Protein AF-A0A434TC39-F1 (afdb_monomer_lite)

Foldseek 3Di:
DCPVVVCVVVVVVVVVVDFPDQDQDPVRHRRQTPVNVVVVVVVVVVVVVVVCVVPVPCVVVVVVVVVVVVVVVVVVVVVVVVVVVVVVVVVVPDDDDDDDDDDDD

Secondary structure (DSSP, 8-state):
-HHHHHHHHHHHHHHHHS----PPPTT---PPPHHHHHHHHHHHHHHHHHHHHH-HHHHHHHHHHHHHHHHHHHHHHHHHHHHHHHHHHHHHSS-----------

pLDDT: mean 78.69, std 17.93, range [34.53, 96.44]

Radius of gyration: 20.84 Å; chains: 1; bounding box: 49×56×30 Å

Sequence (105 aa):
MGFLIRMAFWFSLVLLALPLSVGPDEDGREAVGPIQALFAAREAVGDIAGICERKPDVCETGKSAMHTITVRAKETAKIAAAMLDDQQSEKTAAPAAKVAETSGE

Structure (mmCIF, N/CA/C/O backbone):
data_AF-A0A434TC39-F1
#
_entry.id   AF-A0A434TC39-F1
#
loop_
_atom_site.group_PDB
_atom_site.id
_atom_site.type_symbol
_atom_site.label_atom_id
_atom_site.label_alt_id
_atom_site.label_comp_id
_atom_site.label_asym_id
_atom_site.label_entity_id
_atom_site.label_seq_id
_atom_site.pdbx_PDB_ins_code
_atom_site.Cartn_x
_atom_site.Cartn_y
_atom_site.Cartn_z
_atom_site.occupancy
_atom_site.B_iso_or_equiv
_atom_site.auth_seq_id
_atom_site.auth_comp_id
_atom_site.auth_asym_id
_atom_site.auth_atom_id
_atom_site.pdbx_PDB_model_num
ATOM 1 N N . MET A 1 1 ? -13.571 24.593 -4.499 1.00 64.06 1 MET A N 1
ATOM 2 C CA . MET A 1 1 ? -13.328 23.178 -4.130 1.00 64.06 1 MET A CA 1
ATOM 3 C C . MET A 1 1 ? -12.758 22.297 -5.255 1.00 64.06 1 MET A C 1
ATOM 5 O O . MET A 1 1 ? -12.045 21.361 -4.940 1.00 64.06 1 MET A O 1
ATOM 9 N N . GLY A 1 2 ? -12.998 22.557 -6.551 1.00 79.25 2 GLY A N 1
ATOM 10 C CA . GLY A 1 2 ? -12.545 21.653 -7.635 1.00 79.25 2 GLY A CA 1
ATOM 11 C C . GLY A 1 2 ? -11.059 21.716 -8.037 1.00 79.25 2 GLY A C 1
ATOM 12 O O . GLY A 1 2 ? -10.608 20.882 -8.817 1.00 79.25 2 GLY A O 1
ATOM 13 N N . PHE A 1 3 ? -10.290 22.687 -7.531 1.00 87.88 3 PHE A N 1
ATOM 14 C CA . PHE A 1 3 ? -8.874 22.860 -7.888 1.00 87.88 3 PHE A CA 1
ATOM 15 C C . PHE A 1 3 ? -7.986 21.742 -7.326 1.00 87.88 3 PHE A C 1
ATOM 17 O O . PHE A 1 3 ? -7.154 21.203 -8.049 1.00 87.88 3 PHE A O 1
ATOM 24 N N . LEU A 1 4 ? -8.224 21.337 -6.073 1.00 90.06 4 LEU A N 1
ATOM 25 C CA . LEU A 1 4 ? -7.457 20.275 -5.412 1.00 90.06 4 LEU A CA 1
ATOM 26 C C . LEU A 1 4 ? -7.637 18.924 -6.105 1.00 90.06 4 LEU A C 1
ATOM 28 O O . LEU A 1 4 ? -6.657 18.229 -6.337 1.00 90.06 4 LEU A O 1
ATOM 32 N N . ILE A 1 5 ? -8.865 18.588 -6.513 1.00 92.44 5 ILE A N 1
ATOM 33 C CA . ILE A 1 5 ? -9.130 17.352 -7.263 1.00 92.44 5 ILE A CA 1
ATOM 34 C C . ILE A 1 5 ? -8.416 17.380 -8.615 1.00 92.44 5 ILE A C 1
ATOM 36 O O . ILE A 1 5 ? -7.830 16.378 -9.015 1.00 92.44 5 ILE A O 1
ATOM 40 N N . ARG A 1 6 ? -8.406 18.532 -9.300 1.00 89.69 6 ARG A N 1
ATOM 41 C CA . ARG A 1 6 ? -7.686 18.669 -10.569 1.00 89.69 6 ARG A CA 1
ATOM 42 C C . ARG A 1 6 ? -6.183 18.458 -10.365 1.00 89.69 6 ARG A C 1
ATOM 44 O O . ARG A 1 6 ? -5.593 17.677 -11.098 1.00 89.69 6 ARG A O 1
ATOM 51 N N . MET A 1 7 ? -5.583 19.099 -9.361 1.00 94.81 7 MET A N 1
ATOM 52 C CA . MET A 1 7 ? -4.150 18.972 -9.076 1.00 94.81 7 MET A CA 1
ATOM 53 C C . MET A 1 7 ? -3.761 17.567 -8.622 1.00 94.81 7 MET A C 1
ATOM 55 O O . MET A 1 7 ? -2.793 17.029 -9.141 1.00 94.81 7 MET A O 1
ATOM 59 N N . ALA A 1 8 ? -4.536 16.938 -7.737 1.00 92.56 8 ALA A N 1
ATOM 60 C CA . ALA A 1 8 ? -4.296 15.558 -7.318 1.00 92.56 8 ALA A CA 1
ATOM 61 C C . ALA A 1 8 ? -4.379 14.581 -8.502 1.00 92.56 8 ALA A C 1
ATOM 63 O O . ALA A 1 8 ? -3.530 13.704 -8.640 1.00 92.56 8 ALA A O 1
ATOM 64 N N . PHE A 1 9 ? -5.357 14.771 -9.395 1.00 93.31 9 PHE A N 1
ATOM 65 C CA . PHE A 1 9 ? -5.491 13.979 -10.616 1.00 93.31 9 PHE A CA 1
ATOM 66 C C . PHE A 1 9 ? -4.283 14.150 -11.548 1.00 93.31 9 PHE A C 1
ATOM 68 O O . PHE A 1 9 ? -3.667 13.162 -11.944 1.00 93.31 9 PHE A O 1
ATOM 75 N N . TRP A 1 10 ? -3.909 15.394 -11.865 1.00 95.44 10 TRP A N 1
ATOM 76 C CA . TRP A 1 10 ? -2.766 15.677 -12.737 1.00 95.44 10 TRP A CA 1
ATOM 77 C C . TRP A 1 10 ? -1.446 15.198 -12.130 1.00 95.44 10 TRP A C 1
ATOM 79 O O . TRP A 1 10 ? -0.630 14.618 -12.837 1.00 95.44 10 TRP A O 1
ATOM 89 N N . PHE A 1 11 ? -1.257 15.380 -10.825 1.00 92.25 11 PHE A N 1
ATOM 90 C CA . PHE A 1 11 ? -0.068 14.923 -10.114 1.00 92.25 11 PHE A CA 1
ATOM 91 C C . PHE A 1 11 ? 0.033 13.397 -10.104 1.00 92.25 11 PHE A C 1
ATOM 93 O O . PHE A 1 11 ? 1.092 12.860 -10.404 1.00 92.25 11 PHE A O 1
ATOM 100 N N . SER A 1 12 ? -1.072 12.687 -9.857 1.00 86.56 12 SER A N 1
ATOM 101 C CA . SER A 1 12 ? -1.115 11.224 -9.957 1.00 86.56 12 SER A CA 1
ATOM 102 C C . SER A 1 12 ? -0.780 10.733 -11.365 1.00 86.56 12 SER A C 1
ATOM 104 O O . SER A 1 12 ? -0.085 9.732 -11.501 1.00 86.56 12 SER A O 1
ATOM 106 N N . LEU A 1 13 ? -1.267 11.416 -12.406 1.00 87.12 13 LEU A N 1
ATOM 107 C CA . LEU A 1 13 ? -0.992 11.056 -13.798 1.00 87.12 13 LEU A CA 1
ATOM 108 C C . LEU A 1 13 ? 0.490 11.271 -14.132 1.00 87.12 13 LEU A C 1
ATOM 110 O O . LEU A 1 13 ? 1.119 10.404 -14.729 1.00 87.12 13 LEU A O 1
ATOM 114 N N . VAL A 1 14 ? 1.065 12.386 -13.675 1.00 88.19 14 VAL A N 1
ATOM 115 C CA . VAL A 1 14 ? 2.495 12.688 -13.813 1.00 88.19 14 VAL A CA 1
ATOM 116 C C . VAL A 1 14 ? 3.359 11.685 -13.048 1.00 88.19 14 VAL A C 1
ATOM 118 O O . VAL A 1 14 ? 4.309 11.174 -13.624 1.00 88.19 14 VAL A O 1
ATOM 121 N N . LEU A 1 15 ? 3.021 11.343 -11.802 1.00 79.62 15 LEU A N 1
ATOM 122 C CA . LEU A 1 15 ? 3.733 10.323 -11.021 1.00 79.62 15 LEU A CA 1
ATOM 123 C C . LEU A 1 15 ? 3.691 8.940 -11.676 1.00 79.62 15 LEU A C 1
ATOM 125 O O . LEU A 1 15 ? 4.653 8.189 -11.572 1.00 79.62 15 LEU A O 1
ATOM 129 N N . LEU A 1 16 ? 2.588 8.608 -12.348 1.00 73.31 16 LEU A N 1
ATOM 130 C CA . LEU A 1 16 ? 2.438 7.349 -13.073 1.00 73.31 16 LEU A CA 1
ATOM 131 C C . LEU A 1 16 ? 3.217 7.350 -14.398 1.00 73.31 16 LEU A C 1
ATOM 133 O O . LEU A 1 16 ? 3.649 6.297 -14.858 1.00 73.31 16 LEU A O 1
ATOM 137 N N . ALA A 1 17 ? 3.404 8.528 -15.000 1.00 75.19 17 ALA A N 1
ATOM 138 C CA . ALA A 1 17 ? 4.199 8.722 -16.208 1.00 75.19 17 ALA A CA 1
ATOM 139 C C . ALA A 1 17 ? 5.704 8.872 -15.929 1.00 75.19 17 ALA A C 1
ATOM 141 O O . ALA A 1 17 ? 6.512 8.570 -16.805 1.00 75.19 17 ALA A O 1
ATOM 142 N N . LEU A 1 18 ? 6.089 9.343 -14.738 1.00 76.00 18 LEU A N 1
ATOM 143 C CA . LEU A 1 18 ? 7.478 9.427 -14.300 1.00 76.00 18 LEU A CA 1
ATOM 144 C C . LEU A 1 18 ? 8.020 8.006 -14.113 1.00 76.00 18 LEU A C 1
ATOM 146 O O . LEU A 1 18 ? 7.548 7.284 -13.231 1.00 76.00 18 LEU A O 1
ATOM 150 N N . PRO A 1 19 ? 9.026 7.586 -14.898 1.00 59.41 19 PRO A N 1
ATOM 151 C CA . PRO A 1 19 ? 9.754 6.375 -14.585 1.00 59.41 19 PRO A CA 1
ATOM 152 C C . PRO A 1 19 ? 10.526 6.651 -13.295 1.00 59.41 19 PRO A C 1
ATOM 154 O O . PRO A 1 19 ? 11.558 7.320 -13.307 1.00 59.41 19 PRO A O 1
ATOM 157 N N . LEU A 1 20 ? 10.001 6.178 -12.163 1.00 63.38 20 LEU A N 1
ATOM 158 C CA . LEU A 1 20 ? 10.782 6.056 -10.938 1.00 63.38 20 LEU A CA 1
ATOM 159 C C . LEU A 1 20 ? 11.939 5.125 -11.297 1.00 63.38 20 LEU A C 1
ATOM 161 O O . LEU A 1 20 ? 11.725 3.941 -11.555 1.00 63.38 20 LEU A O 1
ATOM 165 N N . SER A 1 21 ? 13.126 5.697 -11.470 1.00 52.62 21 SER A N 1
ATOM 166 C CA . SER A 1 21 ? 14.309 5.004 -11.959 1.00 52.62 21 SER A CA 1
ATOM 167 C C . SER A 1 21 ? 14.617 3.813 -11.058 1.00 52.62 21 SER A C 1
ATOM 169 O O . SER A 1 21 ? 15.103 3.982 -9.943 1.00 52.62 21 SER A O 1
ATOM 171 N N . VAL A 1 22 ? 14.336 2.616 -11.560 1.00 57.31 22 VAL A N 1
ATOM 172 C CA . VAL A 1 22 ? 14.785 1.343 -11.000 1.00 57.31 22 VAL A CA 1
ATOM 173 C C . VAL A 1 22 ? 16.144 1.023 -11.620 1.00 57.31 22 VAL A C 1
ATOM 175 O O . VAL A 1 22 ? 16.265 0.238 -12.554 1.00 57.31 22 VAL A O 1
ATOM 178 N N . GLY A 1 23 ? 17.173 1.751 -11.184 1.00 56.09 23 GLY A N 1
ATOM 179 C CA . GLY A 1 23 ? 18.557 1.368 -11.469 1.00 56.09 23 GLY A CA 1
ATOM 180 C C . GLY A 1 23 ? 18.924 0.113 -10.671 1.00 56.09 23 GLY A C 1
ATOM 181 O O . GLY A 1 23 ? 18.262 -0.149 -9.668 1.00 56.09 23 GLY A O 1
ATOM 182 N N . PRO A 1 24 ? 19.929 -0.674 -11.094 1.00 56.22 24 PRO A N 1
ATOM 183 C CA . PRO A 1 24 ? 20.404 -1.798 -10.296 1.00 56.22 24 PRO A CA 1
ATOM 184 C C . PRO A 1 24 ? 20.730 -1.324 -8.876 1.00 56.22 24 PRO A C 1
ATOM 186 O O . PRO A 1 24 ? 21.352 -0.275 -8.703 1.00 56.22 24 PRO A O 1
ATOM 189 N N . ASP A 1 25 ? 20.278 -2.087 -7.880 1.00 60.22 25 ASP A N 1
ATOM 190 C CA . ASP A 1 25 ? 20.681 -1.878 -6.487 1.00 60.22 25 ASP A CA 1
ATOM 191 C C . ASP A 1 25 ? 22.213 -1.985 -6.381 1.00 60.22 25 ASP A C 1
ATOM 193 O O . ASP A 1 25 ? 22.846 -2.606 -7.238 1.00 60.22 25 ASP A O 1
ATOM 197 N N . GLU A 1 26 ? 22.813 -1.438 -5.321 1.00 59.31 26 GLU A N 1
ATOM 198 C CA . GLU A 1 26 ? 24.277 -1.427 -5.097 1.00 59.31 26 GLU A CA 1
ATOM 199 C C . GLU A 1 26 ? 24.921 -2.833 -5.194 1.00 59.31 26 GLU A C 1
ATOM 201 O O . GLU A 1 26 ? 26.104 -2.974 -5.494 1.00 59.31 26 GLU A O 1
ATOM 206 N N . ASP A 1 27 ? 24.112 -3.886 -5.030 1.00 68.00 27 ASP A N 1
ATOM 207 C CA . ASP A 1 27 ? 24.477 -5.301 -5.159 1.00 68.00 27 ASP A CA 1
ATOM 208 C C . ASP A 1 27 ? 24.360 -5.876 -6.596 1.00 68.00 27 ASP A C 1
ATOM 210 O O . ASP A 1 27 ? 24.458 -7.090 -6.791 1.00 68.00 27 ASP A O 1
ATOM 214 N N . GLY A 1 28 ? 24.080 -5.055 -7.614 1.00 61.41 28 GLY A N 1
ATOM 215 C CA . GLY A 1 28 ? 23.901 -5.495 -9.006 1.00 61.41 28 GLY A CA 1
ATOM 216 C C . GLY A 1 28 ? 22.622 -6.304 -9.258 1.00 61.41 28 GLY A C 1
ATOM 217 O O . GLY A 1 28 ? 22.516 -7.000 -10.270 1.00 61.41 28 GLY A O 1
ATOM 218 N N . ARG A 1 29 ? 21.648 -6.242 -8.342 1.00 67.69 29 ARG A N 1
ATOM 219 C CA . ARG A 1 29 ? 20.342 -6.894 -8.505 1.00 67.69 29 ARG A CA 1
ATOM 220 C C . ARG A 1 29 ? 19.461 -6.059 -9.424 1.00 67.69 29 ARG A C 1
ATOM 222 O O . ARG A 1 29 ? 19.347 -4.848 -9.249 1.00 67.69 29 ARG A O 1
ATOM 229 N N . GLU A 1 30 ? 18.823 -6.722 -10.382 1.00 65.31 30 GLU A N 1
ATOM 230 C CA . GLU A 1 30 ? 17.869 -6.097 -11.296 1.00 65.31 30 GLU A CA 1
ATOM 231 C C . GLU A 1 30 ? 16.700 -5.529 -10.482 1.00 65.31 30 GLU A C 1
ATOM 233 O O . GLU A 1 30 ? 15.919 -6.270 -9.878 1.00 65.31 30 GLU A O 1
ATOM 238 N N . ALA A 1 31 ? 16.627 -4.203 -10.392 1.00 65.12 31 ALA A N 1
ATOM 239 C CA . ALA A 1 31 ? 15.581 -3.546 -9.634 1.00 65.12 31 ALA A CA 1
ATOM 240 C C . ALA A 1 31 ? 14.232 -3.754 -10.330 1.00 65.12 31 ALA A C 1
ATOM 242 O O . ALA A 1 31 ? 14.073 -3.539 -11.534 1.00 65.12 31 ALA A O 1
ATOM 243 N N . VAL A 1 32 ? 13.242 -4.204 -9.560 1.00 68.19 32 VAL A N 1
ATOM 244 C CA . VAL A 1 32 ? 11.917 -4.534 -10.088 1.00 68.19 32 VAL A CA 1
ATOM 245 C C . VAL A 1 32 ? 11.197 -3.241 -10.458 1.00 68.19 32 VAL A C 1
ATOM 247 O O . VAL A 1 32 ? 10.918 -2.416 -9.589 1.00 68.19 32 VAL A O 1
ATOM 250 N N . GLY A 1 33 ? 10.870 -3.068 -11.742 1.00 76.44 33 GLY A N 1
ATOM 251 C CA . GLY A 1 33 ? 10.143 -1.892 -12.224 1.00 76.44 33 GLY A CA 1
ATOM 252 C C . GLY A 1 33 ? 8.826 -1.671 -11.470 1.00 76.44 33 GLY A C 1
ATOM 253 O O . GLY A 1 33 ? 8.148 -2.647 -11.147 1.00 76.44 33 GLY A O 1
ATOM 254 N N . PRO A 1 34 ? 8.392 -0.418 -11.232 1.00 73.75 34 PRO A N 1
ATOM 255 C CA . PRO A 1 34 ? 7.192 -0.125 -10.438 1.00 73.75 34 PRO A CA 1
ATOM 256 C C . PRO A 1 34 ? 5.925 -0.785 -11.005 1.00 73.75 34 PRO A C 1
ATOM 258 O O . PRO A 1 34 ? 5.079 -1.276 -10.259 1.00 73.75 34 PRO A O 1
ATOM 261 N N . ILE A 1 35 ? 5.816 -0.862 -12.334 1.00 79.75 35 ILE A N 1
ATOM 262 C CA . ILE A 1 35 ? 4.713 -1.548 -13.017 1.00 79.75 35 ILE A CA 1
ATOM 263 C C . ILE A 1 35 ? 4.791 -3.065 -12.808 1.00 79.75 35 ILE A C 1
ATOM 265 O O . ILE A 1 35 ? 3.780 -3.700 -12.513 1.00 79.75 35 ILE A O 1
ATOM 269 N N . GLN A 1 36 ? 5.987 -3.646 -12.905 1.00 81.31 36 GLN A N 1
ATOM 270 C CA . GLN A 1 36 ? 6.198 -5.078 -12.705 1.00 81.31 36 GLN A CA 1
ATOM 271 C C . GLN A 1 36 ? 5.947 -5.490 -11.251 1.00 81.31 36 GLN A C 1
ATOM 273 O O . GLN A 1 36 ? 5.276 -6.489 -11.008 1.00 81.31 36 GLN A O 1
ATOM 278 N N . ALA A 1 37 ? 6.391 -4.680 -10.290 1.00 84.38 37 ALA A N 1
ATOM 279 C CA . ALA A 1 37 ? 6.101 -4.865 -8.874 1.00 84.38 37 ALA A CA 1
ATOM 280 C C . ALA A 1 37 ? 4.591 -4.811 -8.591 1.00 84.38 37 ALA A C 1
ATOM 282 O O . ALA A 1 37 ? 4.074 -5.641 -7.846 1.00 84.38 37 ALA A O 1
ATOM 283 N N . LEU A 1 38 ? 3.861 -3.882 -9.222 1.00 85.56 38 LEU A N 1
ATOM 284 C CA . LEU A 1 38 ? 2.408 -3.799 -9.080 1.00 85.56 38 LEU A CA 1
ATOM 285 C C . LEU A 1 38 ? 1.705 -5.051 -9.622 1.00 85.56 38 LEU A C 1
ATOM 287 O O . LEU A 1 38 ? 0.805 -5.572 -8.961 1.00 85.56 38 LEU A O 1
ATOM 291 N N . PHE A 1 39 ? 2.102 -5.542 -10.799 1.00 87.75 39 PHE A N 1
ATOM 292 C CA . PHE A 1 39 ? 1.546 -6.775 -11.362 1.00 87.75 39 PHE A CA 1
ATOM 293 C C . PHE A 1 39 ? 1.867 -7.995 -10.494 1.00 87.75 39 PHE A C 1
ATOM 295 O O . PHE A 1 39 ? 0.949 -8.739 -10.157 1.00 87.75 39 PHE A O 1
ATOM 302 N N . ALA A 1 40 ? 3.115 -8.143 -10.044 1.00 88.25 40 ALA A N 1
ATOM 303 C CA . ALA A 1 40 ? 3.520 -9.229 -9.151 1.00 88.25 40 ALA A CA 1
ATOM 304 C C . ALA A 1 40 ? 2.750 -9.199 -7.818 1.00 88.25 40 ALA A C 1
ATOM 306 O O . ALA A 1 40 ? 2.284 -10.227 -7.334 1.00 88.25 40 ALA A O 1
ATOM 307 N N . ALA A 1 41 ? 2.544 -8.012 -7.239 1.00 87.81 41 ALA A N 1
ATOM 308 C CA . ALA A 1 41 ? 1.750 -7.864 -6.023 1.00 87.81 41 ALA A CA 1
ATOM 309 C C . ALA A 1 41 ? 0.275 -8.240 -6.245 1.00 87.81 41 ALA A C 1
ATOM 311 O O . ALA A 1 41 ? -0.329 -8.902 -5.403 1.00 87.81 41 ALA A O 1
ATOM 312 N N . ARG A 1 42 ? -0.320 -7.839 -7.378 1.00 87.50 42 ARG A N 1
ATOM 313 C CA . ARG A 1 42 ? -1.696 -8.220 -7.749 1.00 87.50 42 ARG A CA 1
ATOM 314 C C . ARG A 1 42 ? -1.836 -9.732 -7.899 1.00 87.50 42 ARG A C 1
ATOM 316 O O . ARG A 1 42 ? -2.827 -10.287 -7.432 1.00 87.50 42 ARG A O 1
ATOM 323 N N . GLU A 1 43 ? -0.856 -10.368 -8.526 1.00 89.88 43 GLU A N 1
ATOM 324 C CA . GLU A 1 43 ? -0.805 -11.817 -8.708 1.00 89.88 43 GLU A CA 1
ATOM 325 C C . GLU A 1 43 ? -0.711 -12.540 -7.359 1.00 89.88 43 GLU A C 1
ATOM 327 O O . GLU A 1 43 ? -1.548 -13.389 -7.060 1.00 89.88 43 GLU A O 1
ATOM 332 N N . ALA A 1 44 ? 0.182 -12.090 -6.472 1.00 91.12 44 ALA A N 1
ATOM 333 C CA . ALA A 1 44 ? 0.293 -12.620 -5.114 1.00 91.12 44 ALA A CA 1
ATOM 334 C C . ALA A 1 44 ? -1.012 -12.476 -4.305 1.00 91.12 44 ALA A C 1
ATOM 336 O O . ALA A 1 44 ? -1.391 -13.380 -3.561 1.00 91.12 44 ALA A O 1
ATOM 337 N N . VAL A 1 45 ? -1.741 -11.363 -4.453 1.00 89.31 45 VAL A N 1
ATOM 338 C CA . VAL A 1 45 ? -3.064 -11.195 -3.822 1.00 89.31 45 VAL A CA 1
ATOM 339 C C . VAL A 1 45 ? -4.083 -12.191 -4.386 1.00 89.31 45 VAL A C 1
ATOM 341 O O . VAL A 1 45 ? -4.898 -12.721 -3.628 1.00 89.31 45 VAL A O 1
ATOM 344 N N . GLY A 1 46 ? -4.026 -12.479 -5.688 1.00 87.94 46 GLY A N 1
ATOM 345 C CA . GLY A 1 46 ? -4.820 -13.541 -6.308 1.00 87.94 46 GLY A CA 1
ATOM 346 C C . GLY A 1 46 ? -4.542 -14.915 -5.688 1.00 87.94 46 GLY A C 1
ATOM 347 O O . GLY A 1 46 ? -5.482 -15.644 -5.367 1.00 87.94 46 GLY A O 1
ATOM 348 N N . ASP A 1 47 ? -3.276 -15.235 -5.418 1.00 89.00 47 ASP A N 1
ATOM 349 C CA . ASP A 1 47 ? -2.887 -16.500 -4.781 1.00 89.00 47 ASP A CA 1
ATOM 350 C C . ASP A 1 47 ? -3.393 -16.636 -3.343 1.00 89.00 47 ASP A C 1
ATOM 352 O O . ASP A 1 47 ? -3.787 -17.728 -2.920 1.00 89.00 47 ASP A O 1
ATOM 356 N N . ILE A 1 48 ? -3.451 -15.533 -2.591 1.00 88.75 48 ILE A N 1
ATOM 357 C CA . ILE A 1 48 ? -4.022 -15.529 -1.236 1.00 88.75 48 ILE A CA 1
ATOM 358 C C . ILE A 1 48 ? -5.487 -15.982 -1.264 1.00 88.75 48 ILE A C 1
ATOM 360 O O . ILE A 1 48 ? -5.903 -16.746 -0.390 1.00 88.75 48 ILE A O 1
ATOM 364 N N . ALA A 1 49 ? -6.259 -15.596 -2.286 1.00 86.50 49 ALA A N 1
ATOM 365 C CA . ALA A 1 49 ? -7.631 -16.082 -2.438 1.00 86.50 49 ALA A CA 1
ATOM 366 C C . ALA A 1 49 ? -7.672 -17.614 -2.606 1.00 86.50 49 ALA A C 1
ATOM 368 O O . ALA A 1 49 ? -8.477 -18.288 -1.965 1.00 86.50 49 ALA A O 1
ATOM 369 N N . GLY A 1 50 ? -6.737 -18.187 -3.370 1.00 90.62 50 GLY A N 1
ATOM 370 C CA . GLY A 1 50 ? -6.584 -19.640 -3.494 1.00 90.62 50 GLY A CA 1
ATOM 371 C C . GLY A 1 50 ? -6.131 -20.338 -2.201 1.00 90.62 50 GLY A C 1
ATOM 372 O O . GLY A 1 50 ? -6.450 -21.510 -1.984 1.00 90.62 50 GLY A O 1
ATOM 373 N N . ILE A 1 51 ? -5.402 -19.648 -1.316 1.00 89.25 51 ILE A N 1
ATOM 374 C CA . ILE A 1 51 ? -5.062 -20.152 0.026 1.00 89.25 51 ILE A CA 1
ATOM 375 C C . ILE A 1 51 ? -6.311 -20.220 0.906 1.00 89.25 51 ILE A C 1
ATOM 377 O O . ILE A 1 51 ? -6.475 -21.208 1.620 1.00 89.25 51 ILE A O 1
ATOM 381 N N . CYS A 1 52 ? -7.200 -19.229 0.828 1.00 91.00 52 CYS A N 1
ATOM 382 C 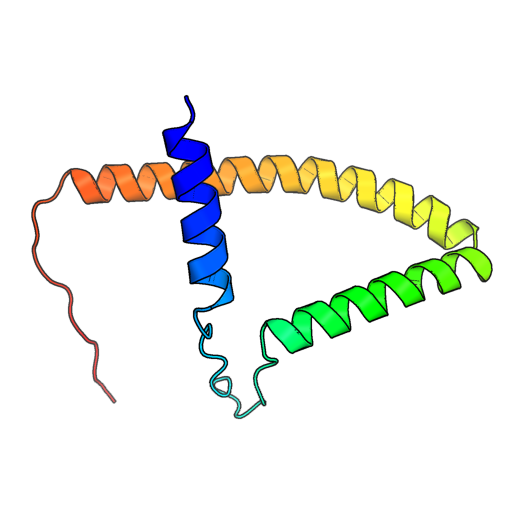CA . CYS A 1 52 ? -8.451 -19.227 1.587 1.00 91.00 52 CYS A CA 1
ATOM 383 C C . CYS A 1 52 ? -9.358 -20.410 1.224 1.00 91.00 52 CYS A C 1
ATOM 385 O O . CYS A 1 52 ? -9.928 -21.024 2.124 1.00 91.00 52 CYS A O 1
ATOM 387 N N . GLU A 1 53 ? -9.410 -20.791 -0.056 1.00 92.56 53 GLU A N 1
ATOM 388 C CA . GLU A 1 53 ? -10.148 -21.976 -0.514 1.00 92.56 53 GLU A CA 1
ATOM 389 C C . GLU A 1 53 ? -9.539 -23.282 0.036 1.00 92.56 53 GLU A C 1
ATOM 391 O O . GLU A 1 53 ? -10.250 -24.202 0.436 1.00 92.56 53 GLU A O 1
ATOM 396 N N . ARG A 1 54 ? -8.200 -23.374 0.085 1.00 94.19 54 ARG A N 1
ATOM 397 C CA . ARG A 1 54 ? -7.481 -24.589 0.518 1.00 94.19 54 ARG A CA 1
ATOM 398 C C . ARG A 1 54 ? -7.340 -24.732 2.033 1.00 94.19 54 ARG A C 1
ATOM 400 O O . ARG A 1 54 ? -7.228 -25.853 2.526 1.00 94.19 54 ARG A O 1
ATOM 407 N N . LYS A 1 55 ? -7.272 -23.624 2.771 1.00 94.00 55 LYS A N 1
ATOM 408 C CA . LYS A 1 55 ? -7.066 -23.587 4.225 1.00 94.00 55 LYS A CA 1
ATOM 409 C C . LYS A 1 55 ? -7.865 -22.436 4.861 1.00 94.00 55 LYS A C 1
ATOM 411 O O . LYS A 1 55 ? -7.295 -21.374 5.130 1.00 94.00 55 LYS A O 1
ATOM 416 N N . PRO A 1 56 ? -9.156 -22.650 5.174 1.00 91.62 56 PRO A N 1
ATOM 417 C CA . PRO A 1 56 ? -10.032 -21.590 5.680 1.00 91.62 56 PRO A CA 1
ATOM 418 C C . PRO A 1 56 ? -9.603 -21.043 7.052 1.00 91.62 56 PRO A C 1
ATOM 420 O O . PRO A 1 56 ? -9.712 -19.845 7.297 1.00 91.62 56 PRO A O 1
ATOM 423 N N . ASP A 1 57 ? -9.038 -21.887 7.918 1.00 93.69 57 ASP A N 1
ATOM 424 C CA . ASP A 1 57 ? -8.571 -21.493 9.258 1.00 93.69 57 ASP A CA 1
ATOM 425 C C . ASP A 1 57 ? -7.438 -20.442 9.210 1.00 93.69 57 ASP A C 1
ATOM 427 O O . ASP A 1 57 ? -7.423 -19.460 9.958 1.00 93.69 57 ASP A O 1
ATOM 431 N N . VAL A 1 58 ? -6.536 -20.580 8.230 1.00 94.12 58 VAL A N 1
ATOM 432 C CA . VAL A 1 58 ? -5.424 -19.643 8.000 1.00 94.12 58 VAL A CA 1
ATOM 433 C C . VAL A 1 58 ? -5.946 -18.311 7.460 1.00 94.12 58 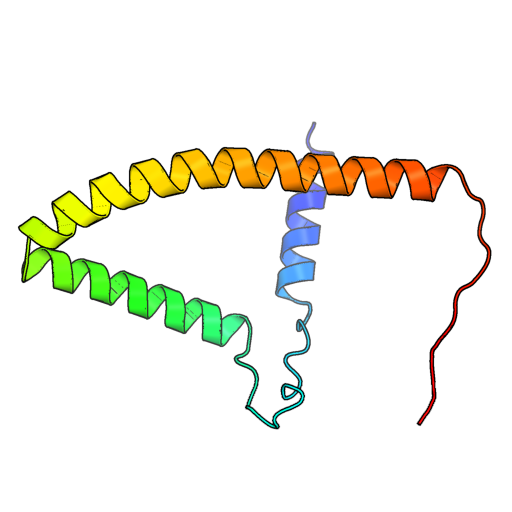VAL A C 1
ATOM 435 O O . VAL A 1 58 ? -5.413 -17.257 7.800 1.00 94.12 58 VAL A O 1
ATOM 438 N N . CYS A 1 59 ? -7.009 -18.345 6.654 1.00 92.62 59 CYS A N 1
ATOM 439 C CA . CYS A 1 59 ? -7.653 -17.150 6.118 1.00 92.62 59 CYS A CA 1
ATOM 440 C C . CYS A 1 59 ? -8.367 -16.344 7.215 1.00 92.62 59 CYS A C 1
ATOM 442 O O . CYS A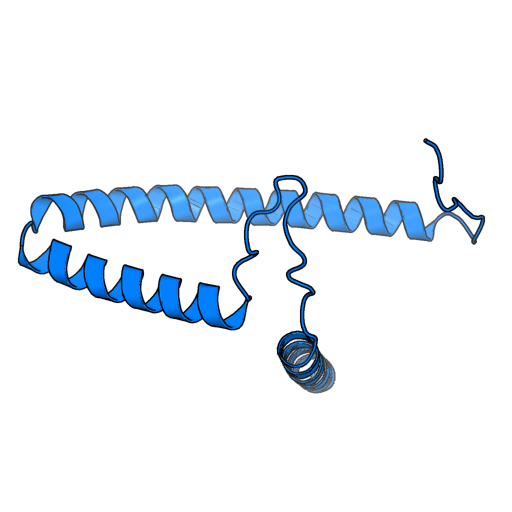 1 59 ? -8.178 -15.131 7.296 1.00 92.62 59 CYS A O 1
ATOM 444 N N . GLU A 1 60 ? -9.126 -16.994 8.105 1.00 93.88 60 GLU A N 1
ATOM 445 C CA . GLU A 1 60 ? -9.782 -16.311 9.232 1.00 93.88 60 GLU A CA 1
ATOM 446 C C . GLU A 1 60 ? -8.766 -15.747 10.236 1.00 93.88 60 GLU A C 1
ATOM 448 O O . GLU A 1 60 ? -8.837 -14.573 10.616 1.00 93.88 60 GLU A O 1
ATOM 453 N N . THR A 1 61 ? -7.739 -16.526 10.586 1.00 95.06 61 THR A N 1
ATOM 454 C CA . THR A 1 61 ? -6.641 -16.032 11.430 1.00 95.0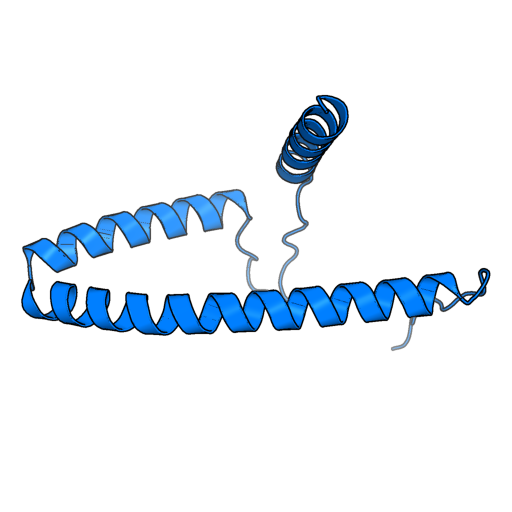6 61 THR A CA 1
ATOM 455 C C . THR A 1 61 ? -5.910 -14.864 10.757 1.00 95.06 61 THR A C 1
ATOM 457 O O . THR A 1 61 ? -5.659 -13.833 11.386 1.00 95.06 61 THR A O 1
ATOM 460 N N . GLY A 1 62 ? -5.622 -14.983 9.458 1.00 92.81 62 GLY A N 1
ATOM 461 C CA . GLY A 1 62 ? -4.975 -13.948 8.656 1.00 92.81 62 GLY A CA 1
ATOM 462 C C . GLY A 1 62 ? -5.792 -12.660 8.584 1.00 92.81 62 GLY A C 1
ATOM 463 O O . GLY A 1 62 ? -5.239 -11.577 8.742 1.00 92.81 62 GLY A O 1
ATOM 464 N N . LYS A 1 63 ? -7.115 -12.749 8.439 1.00 91.62 63 LYS A N 1
ATOM 465 C CA . LYS A 1 63 ? -8.033 -11.600 8.462 1.00 91.62 63 LYS A CA 1
ATOM 466 C C . LYS A 1 63 ? -7.995 -10.863 9.800 1.00 91.62 63 LYS A C 1
ATOM 468 O O . LYS A 1 63 ? -7.894 -9.635 9.821 1.00 91.62 63 LYS A O 1
ATOM 473 N N . SER A 1 64 ? -8.031 -11.596 10.912 1.00 94.31 64 SER A N 1
ATOM 474 C CA . SER A 1 64 ? -7.939 -11.012 12.256 1.00 94.31 64 SER A CA 1
ATOM 475 C C . SER A 1 64 ? -6.576 -10.344 12.493 1.00 94.31 64 SER A C 1
ATOM 477 O O . SER A 1 64 ? -6.492 -9.203 12.966 1.00 94.31 64 SER A O 1
ATOM 479 N N . ALA A 1 65 ? -5.494 -10.996 12.057 1.00 95.12 65 ALA A N 1
ATOM 480 C CA . ALA A 1 65 ? -4.151 -10.426 12.089 1.00 95.12 65 ALA A CA 1
ATOM 481 C C . ALA A 1 65 ? -4.058 -9.151 11.234 1.00 95.12 65 ALA A C 1
ATOM 483 O O . ALA A 1 65 ? -3.624 -8.108 11.721 1.00 95.12 65 ALA A O 1
ATOM 484 N N . MET A 1 66 ? -4.545 -9.183 9.993 1.00 94.31 66 MET A N 1
ATOM 485 C CA . MET A 1 66 ? -4.524 -8.029 9.093 1.00 94.31 66 MET A CA 1
ATOM 486 C C . MET A 1 66 ? -5.315 -6.848 9.647 1.00 94.31 66 MET A C 1
ATOM 488 O O . MET A 1 66 ? -4.867 -5.710 9.519 1.00 94.31 66 MET A O 1
ATOM 492 N N . HIS A 1 67 ? -6.438 -7.086 10.327 1.00 94.75 67 HIS A N 1
ATOM 493 C CA . HIS A 1 67 ? -7.181 -6.020 10.995 1.00 94.75 67 HIS A CA 1
ATOM 494 C C . HIS A 1 67 ? -6.321 -5.301 12.049 1.00 94.75 67 HIS A C 1
ATOM 496 O O . HIS A 1 67 ? -6.213 -4.073 12.031 1.00 94.75 67 HIS A O 1
ATOM 502 N N . THR A 1 68 ? -5.649 -6.048 12.932 1.00 95.31 68 THR A N 1
ATOM 503 C CA . THR A 1 68 ? -4.782 -5.447 13.965 1.00 95.31 68 THR A CA 1
ATOM 504 C C . THR A 1 68 ? -3.569 -4.729 13.374 1.00 95.31 68 THR A C 1
ATOM 506 O O . THR A 1 68 ? -3.255 -3.614 13.800 1.00 95.31 68 THR A O 1
ATOM 509 N N . ILE A 1 69 ? -2.930 -5.313 12.357 1.00 94.75 69 ILE A N 1
ATOM 510 C CA . ILE A 1 69 ? -1.821 -4.687 11.626 1.00 94.75 69 ILE A CA 1
ATOM 511 C C . ILE A 1 69 ? -2.286 -3.378 10.985 1.00 94.75 69 ILE A C 1
ATOM 513 O O . ILE A 1 69 ? -1.622 -2.358 11.133 1.00 94.75 69 ILE A O 1
ATOM 517 N N . THR A 1 70 ? -3.454 -3.369 10.340 1.00 93.50 70 THR A N 1
ATOM 518 C CA . THR A 1 70 ? -3.985 -2.184 9.650 1.00 93.50 70 THR A CA 1
ATOM 519 C C . THR A 1 70 ? -4.290 -1.045 10.618 1.00 93.50 70 THR A C 1
ATOM 521 O O . THR A 1 70 ? -3.998 0.112 10.321 1.00 93.50 70 THR A O 1
ATOM 524 N N . VAL A 1 71 ? -4.855 -1.344 11.792 1.00 96.25 71 VAL A N 1
ATOM 525 C CA . VAL A 1 71 ? -5.090 -0.324 12.827 1.00 96.25 71 VAL A CA 1
ATOM 526 C C . VAL A 1 71 ? -3.770 0.319 13.256 1.00 96.25 71 VAL A C 1
ATOM 528 O O . VAL A 1 71 ? -3.679 1.543 13.301 1.00 96.25 71 VAL A O 1
ATOM 531 N N . ARG A 1 72 ? -2.726 -0.483 13.495 1.00 94.56 72 ARG A N 1
ATOM 532 C CA . ARG A 1 72 ? -1.392 0.035 13.842 1.00 94.56 72 ARG A CA 1
ATOM 533 C C . ARG A 1 72 ? -0.767 0.826 12.695 1.00 94.56 72 ARG A C 1
ATOM 535 O O . ARG A 1 72 ? -0.249 1.910 12.930 1.00 94.56 72 ARG A O 1
ATOM 542 N N . ALA A 1 73 ? -0.888 0.335 11.464 1.00 96.44 73 ALA A N 1
ATOM 543 C CA . ALA A 1 73 ? -0.374 0.999 10.272 1.00 96.44 73 ALA A CA 1
ATOM 544 C C . ALA A 1 73 ? -0.974 2.402 10.081 1.00 96.44 73 ALA A C 1
ATOM 546 O O . ALA A 1 73 ? -0.267 3.311 9.656 1.00 96.44 73 ALA A O 1
ATOM 547 N N . LYS A 1 74 ? -2.248 2.617 10.445 1.00 94.94 74 LYS A N 1
ATOM 548 C CA . LYS A 1 74 ? -2.864 3.955 10.435 1.00 94.94 74 LYS A CA 1
ATOM 549 C C . LYS A 1 74 ? -2.196 4.910 11.419 1.00 94.94 74 LYS A C 1
ATOM 551 O O . LYS A 1 74 ? -1.963 6.061 11.066 1.00 94.94 74 LYS A O 1
ATOM 556 N N . GLU A 1 75 ? -1.883 4.452 12.629 1.00 96.44 75 GLU A N 1
ATOM 557 C CA . GLU A 1 75 ? -1.158 5.277 13.601 1.00 96.44 75 GLU A CA 1
ATOM 558 C C . GLU A 1 75 ? 0.271 5.562 13.125 1.00 96.44 75 GLU A C 1
ATOM 560 O O . GLU A 1 75 ? 0.716 6.706 13.178 1.00 96.44 75 GLU A O 1
ATOM 565 N N . THR A 1 76 ? 0.954 4.572 12.544 1.00 93.50 76 THR A N 1
ATOM 566 C CA . THR A 1 76 ? 2.268 4.777 11.915 1.00 93.50 76 THR A CA 1
ATOM 567 C C . THR A 1 76 ? 2.206 5.811 10.790 1.00 93.50 76 THR A C 1
ATOM 569 O O . THR A 1 76 ? 3.064 6.686 10.723 1.00 93.50 76 THR A O 1
ATOM 572 N N . ALA A 1 77 ? 1.176 5.764 9.940 1.00 96.12 77 ALA A N 1
ATOM 573 C CA . ALA A 1 77 ? 0.995 6.725 8.856 1.00 96.12 77 ALA A CA 1
ATOM 574 C C . ALA A 1 77 ? 0.783 8.155 9.376 1.00 96.12 77 ALA A C 1
ATOM 576 O O . ALA A 1 77 ? 1.340 9.094 8.814 1.00 96.12 77 ALA A O 1
ATOM 577 N N . LYS A 1 78 ? 0.025 8.330 10.468 1.00 94.44 78 LYS A N 1
ATOM 578 C CA . LYS A 1 78 ? -0.145 9.644 11.110 1.00 94.44 78 LYS A CA 1
ATOM 579 C C . LYS A 1 78 ? 1.173 10.184 11.658 1.00 94.44 78 LYS A C 1
ATOM 581 O O . LYS A 1 78 ? 1.474 11.352 11.450 1.00 94.44 78 LYS A O 1
ATOM 586 N N . ILE A 1 79 ? 1.951 9.340 12.337 1.00 94.81 79 ILE A N 1
ATOM 587 C CA . ILE A 1 79 ? 3.251 9.728 12.902 1.00 94.81 79 ILE A CA 1
ATOM 588 C C . ILE A 1 79 ? 4.216 10.123 11.781 1.00 94.81 79 ILE A C 1
ATOM 590 O O . ILE A 1 79 ? 4.840 11.177 11.855 1.00 94.81 79 ILE A O 1
ATOM 594 N N . ALA A 1 80 ? 4.297 9.318 10.721 1.00 94.50 80 ALA A N 1
ATOM 595 C CA . ALA A 1 80 ? 5.126 9.627 9.563 1.00 94.50 80 ALA A CA 1
ATOM 596 C C . ALA A 1 80 ? 4.701 10.943 8.894 1.00 94.50 80 ALA A C 1
ATOM 598 O O . ALA A 1 80 ? 5.554 11.758 8.567 1.00 94.50 80 ALA A O 1
ATOM 599 N N . ALA A 1 81 ? 3.398 11.191 8.738 1.00 91.62 81 ALA A N 1
ATOM 600 C CA . ALA A 1 81 ? 2.908 12.452 8.185 1.00 91.62 81 ALA A CA 1
ATOM 601 C C . ALA A 1 81 ? 3.297 13.658 9.058 1.00 91.62 81 ALA A C 1
ATOM 603 O O . ALA A 1 81 ? 3.798 14.644 8.530 1.00 91.62 81 ALA A O 1
ATOM 604 N N . ALA A 1 82 ? 3.148 13.553 10.384 1.00 91.81 82 ALA A N 1
ATOM 605 C CA . ALA A 1 82 ? 3.546 14.616 11.309 1.00 91.81 82 ALA A CA 1
ATOM 606 C C . ALA A 1 82 ? 5.054 14.922 11.230 1.00 91.81 82 ALA A C 1
ATOM 608 O O . ALA A 1 82 ? 5.440 16.084 11.168 1.00 91.81 82 ALA A O 1
ATOM 609 N N . MET A 1 83 ? 5.902 13.889 11.145 1.00 92.06 83 MET A N 1
ATOM 610 C CA . MET A 1 83 ? 7.351 14.064 10.968 1.00 92.06 83 MET A CA 1
ATOM 611 C C . MET A 1 83 ? 7.701 14.797 9.665 1.00 92.06 83 MET A C 1
ATOM 613 O O . MET A 1 83 ? 8.659 15.566 9.622 1.00 92.06 83 MET A O 1
ATOM 617 N N . LEU A 1 84 ? 6.945 14.551 8.592 1.00 90.69 84 LEU A N 1
ATOM 618 C CA . LEU A 1 84 ? 7.193 15.166 7.289 1.00 90.69 84 LEU A CA 1
ATOM 619 C C . LEU A 1 84 ? 6.770 16.646 7.299 1.00 90.69 84 LEU A C 1
ATOM 621 O O . LEU A 1 84 ? 7.486 17.485 6.750 1.00 90.69 84 LEU A O 1
ATOM 625 N N . ASP A 1 85 ? 5.661 16.966 7.971 1.00 87.12 85 ASP A N 1
ATOM 626 C CA . ASP A 1 85 ? 5.183 18.340 8.163 1.00 87.12 85 ASP A CA 1
ATOM 627 C C . ASP A 1 85 ? 6.144 19.178 9.032 1.00 87.12 85 ASP A C 1
ATOM 629 O O . ASP A 1 85 ? 6.424 20.334 8.693 1.00 87.12 85 ASP A O 1
ATOM 633 N N . ASP A 1 86 ? 6.701 18.606 10.109 1.00 82.88 86 ASP A N 1
ATOM 634 C CA . ASP A 1 86 ? 7.706 19.276 10.956 1.00 82.88 86 ASP A CA 1
ATOM 635 C C . ASP A 1 86 ? 8.984 19.602 10.163 1.00 82.88 86 ASP A C 1
ATOM 637 O O . ASP A 1 86 ? 9.458 20.741 10.169 1.00 82.88 86 ASP A O 1
ATOM 641 N N . GLN A 1 87 ? 9.492 18.640 9.381 1.00 79.19 87 GLN A N 1
ATOM 642 C CA . GLN A 1 87 ? 10.656 18.838 8.505 1.00 79.19 87 GLN A CA 1
ATOM 643 C C . GLN A 1 87 ? 10.414 19.933 7.452 1.00 79.19 87 GLN A C 1
ATOM 645 O O . GLN A 1 87 ? 11.325 20.686 7.095 1.00 79.19 87 GLN A O 1
ATOM 650 N N . GLN A 1 88 ? 9.191 20.043 6.927 1.00 74.38 88 GLN A N 1
ATOM 651 C CA . GLN A 1 88 ? 8.849 21.051 5.924 1.00 74.38 88 GLN A CA 1
ATOM 652 C C . GLN A 1 88 ? 8.671 22.454 6.532 1.00 74.38 88 GLN A C 1
ATOM 654 O O . GLN A 1 88 ? 9.035 23.450 5.893 1.00 74.38 88 GLN A O 1
ATOM 659 N N . SER A 1 89 ? 8.189 22.537 7.776 1.00 68.31 89 SER A N 1
ATOM 660 C CA . SER A 1 89 ? 8.144 23.783 8.553 1.00 68.31 89 SER A CA 1
ATOM 661 C C . SER A 1 89 ? 9.544 24.293 8.905 1.00 68.31 89 SER A C 1
ATOM 663 O O . SER A 1 89 ? 9.817 25.480 8.717 1.00 68.31 89 SER A O 1
ATOM 665 N N . GLU A 1 90 ? 10.465 23.411 9.312 1.00 63.12 90 GLU A N 1
ATOM 666 C CA . GLU A 1 90 ? 11.858 23.783 9.604 1.00 63.12 90 GLU A CA 1
ATOM 667 C C . GLU A 1 90 ? 12.592 24.273 8.341 1.00 63.12 90 GLU A C 1
ATOM 669 O O . GLU A 1 90 ? 13.280 25.296 8.357 1.00 63.12 90 GLU A O 1
ATOM 674 N N . LYS A 1 91 ? 12.343 23.628 7.192 1.00 56.69 91 LYS A N 1
ATOM 675 C CA . LYS A 1 91 ? 12.905 24.030 5.891 1.00 56.69 91 LYS A CA 1
ATOM 676 C C . LYS A 1 91 ? 12.362 25.369 5.363 1.00 56.69 91 LYS A C 1
ATOM 678 O O . LYS A 1 91 ? 13.018 26.006 4.543 1.00 56.69 91 LYS A O 1
ATOM 683 N N . THR A 1 92 ? 11.187 25.811 5.818 1.00 54.88 92 THR A N 1
ATOM 684 C CA . THR A 1 92 ? 10.573 27.094 5.413 1.00 54.88 92 THR A CA 1
ATOM 685 C C . THR A 1 92 ? 11.122 28.287 6.215 1.00 54.88 92 THR A C 1
ATOM 687 O O . THR A 1 92 ? 11.039 29.425 5.754 1.00 54.88 92 THR A O 1
ATOM 690 N N . ALA A 1 93 ? 11.753 28.049 7.372 1.00 52.97 93 ALA A N 1
ATOM 691 C CA . ALA A 1 93 ? 12.337 29.091 8.223 1.00 52.97 93 ALA A CA 1
ATOM 692 C C . ALA A 1 93 ? 13.773 29.516 7.835 1.00 52.97 93 ALA A C 1
ATOM 694 O O . ALA A 1 93 ? 14.304 30.463 8.417 1.00 52.97 93 ALA A O 1
ATOM 695 N N . ALA A 1 94 ? 14.397 28.876 6.840 1.00 38.69 94 ALA A N 1
ATOM 696 C CA . ALA A 1 94 ? 15.726 29.233 6.341 1.00 38.69 94 ALA A CA 1
ATOM 697 C C . ALA A 1 94 ? 15.665 29.643 4.855 1.00 38.69 94 ALA A C 1
ATOM 699 O O . ALA A 1 94 ? 15.271 28.827 4.017 1.00 38.69 94 ALA A O 1
ATOM 700 N N . PRO A 1 95 ? 16.068 30.873 4.468 1.00 44.06 95 PRO A N 1
ATOM 701 C CA . PRO A 1 95 ? 16.265 31.179 3.062 1.00 44.06 95 PRO A CA 1
ATOM 702 C C . PRO A 1 95 ? 17.529 30.463 2.561 1.00 44.06 95 PRO A C 1
ATOM 704 O O . PRO A 1 95 ? 18.512 30.302 3.279 1.00 44.06 95 PRO A O 1
ATOM 707 N N . ALA A 1 96 ? 17.458 30.015 1.310 1.00 51.56 96 ALA A N 1
ATOM 708 C CA . ALA A 1 96 ? 18.457 29.272 0.546 1.00 51.56 96 ALA A CA 1
ATOM 709 C C . ALA A 1 96 ? 19.944 29.474 0.930 1.00 51.56 96 ALA A C 1
ATOM 711 O O . ALA A 1 96 ? 20.508 30.542 0.702 1.00 51.56 96 ALA A O 1
ATOM 712 N N . ALA A 1 97 ? 20.612 28.386 1.343 1.00 38.34 97 ALA A N 1
ATOM 713 C CA . ALA A 1 97 ? 22.058 28.190 1.190 1.00 38.34 97 ALA A CA 1
ATOM 714 C C . ALA A 1 97 ? 22.439 26.686 1.203 1.00 38.34 97 ALA A C 1
ATOM 716 O O . ALA A 1 97 ? 22.572 26.070 2.250 1.00 38.34 97 ALA A O 1
ATOM 717 N N . LYS A 1 98 ? 22.569 26.115 -0.003 1.00 40.62 98 LYS A N 1
ATOM 718 C CA . LYS A 1 98 ? 23.504 25.057 -0.457 1.00 40.62 98 LYS A CA 1
ATOM 719 C C . LYS A 1 98 ? 24.042 24.008 0.548 1.00 40.62 98 LYS A C 1
ATOM 721 O O . LYS A 1 98 ? 24.919 24.322 1.339 1.00 40.62 98 LYS A O 1
ATOM 726 N N . VAL A 1 99 ? 23.714 22.732 0.301 1.00 41.41 99 VAL A N 1
ATOM 727 C CA . VAL A 1 99 ? 24.623 21.561 0.415 1.00 41.41 99 VAL A CA 1
ATOM 728 C C . VAL A 1 99 ? 24.222 20.619 -0.738 1.00 41.41 99 VAL A C 1
ATOM 730 O O . VAL A 1 99 ? 23.091 20.150 -0.768 1.00 41.41 99 VAL A O 1
ATOM 733 N N . ALA A 1 100 ? 24.901 20.632 -1.888 1.00 38.91 100 ALA A N 1
ATOM 734 C CA . ALA A 1 100 ? 26.226 20.070 -2.170 1.00 38.91 100 ALA A CA 1
ATOM 735 C C . ALA A 1 100 ? 26.195 18.533 -2.261 1.00 38.91 100 ALA A C 1
ATOM 737 O O . ALA A 1 100 ? 26.150 17.831 -1.261 1.00 38.91 100 ALA A O 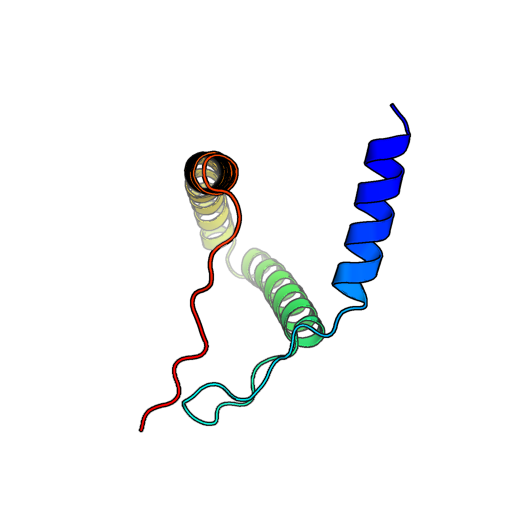1
ATOM 738 N N . GLU A 1 101 ? 26.179 18.060 -3.509 1.00 45.06 101 GLU A N 1
ATOM 739 C CA . GLU A 1 101 ? 27.079 17.032 -4.042 1.00 45.06 101 GLU A CA 1
ATOM 740 C C . GLU A 1 101 ? 28.151 16.565 -3.036 1.00 45.06 101 GLU A C 1
ATOM 742 O O . GLU A 1 101 ? 28.978 17.367 -2.599 1.00 45.06 101 GLU A O 1
ATOM 747 N N . THR A 1 102 ? 28.168 15.273 -2.700 1.00 39.31 102 THR A N 1
ATOM 748 C CA . THR A 1 102 ? 29.345 14.628 -2.104 1.00 39.31 102 THR A CA 1
ATOM 749 C C . THR A 1 102 ? 29.851 13.565 -3.065 1.00 39.31 102 THR A C 1
ATOM 751 O O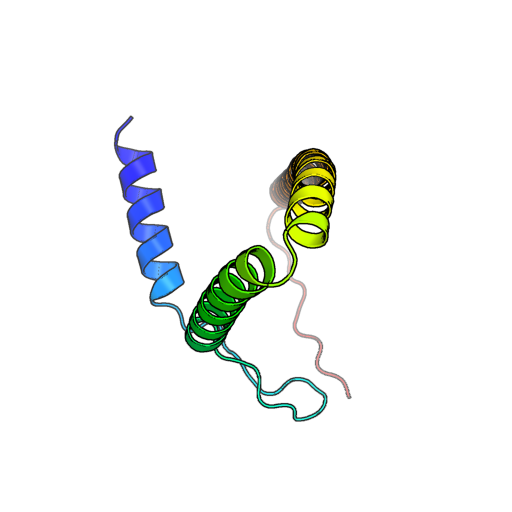 . THR A 1 102 ? 29.433 12.411 -3.042 1.00 39.31 102 THR A O 1
ATOM 754 N N . SER A 1 103 ? 30.732 14.027 -3.945 1.00 50.72 103 SER A N 1
ATOM 755 C CA . SER A 1 103 ? 31.838 13.258 -4.505 1.00 50.72 103 SER A CA 1
ATOM 756 C C . SER A 1 103 ? 32.819 12.860 -3.391 1.00 50.72 103 SER A C 1
ATOM 758 O O . SER A 1 103 ? 33.092 13.675 -2.508 1.00 50.72 103 SER A O 1
ATOM 760 N N . GLY A 1 104 ? 33.406 11.667 -3.511 1.00 49.53 104 GLY A N 1
ATOM 761 C CA . GLY A 1 104 ? 34.524 11.144 -2.708 1.00 49.53 104 GLY A CA 1
ATOM 762 C C . GLY A 1 104 ? 34.142 9.793 -2.099 1.00 49.53 104 GLY A C 1
ATOM 763 O O . GLY A 1 104 ? 33.274 9.765 -1.237 1.00 49.53 104 GLY A O 1
ATOM 764 N N . GLU A 1 105 ? 34.672 8.644 -2.513 1.00 34.53 105 GLU A N 1
ATOM 765 C CA . GLU A 1 105 ? 35.947 8.300 -3.166 1.00 34.53 105 GLU A CA 1
ATOM 766 C C . GLU A 1 105 ? 35.776 7.003 -3.980 1.00 34.53 105 GLU A C 1
ATOM 768 O O . GLU A 1 105 ? 34.905 6.189 -3.592 1.00 34.53 105 GLU A O 1
#